Protein AF-Q8WRG1-F1 (afdb_monomer_lite)

Secondary structure (DSSP, 8-state):
----S--HHHHHHHHHHTT--HHHHHHHHHHHHHHHHHHHHHHHHHHHHHHHHHHHHHHHHHHTT-PPPP--PPP-----------------PPP-

Organism: Porcellio scaber (NCBI:txid64697)

Sequence (96 aa):
HTNHYLTRRRRIEMAHALCLTERQIKIWFQNRRMKLKKEIQAIKELNEQEKQAQNQKIQQQAQQSQQPSAAVNSQSMTPSQPGGGTDQTPQNPTQN

Foldseek 3Di:
DPPLDDDPVVLVVVCVVVVHDSVVSVVVSVVVVVVVVVVVVVVVVVVVVVVVVVVVVVVVVVVVPDDDDDPDDDDDDDDDDDDDDDDDDDDDDDDD

Structure (mmCIF, N/CA/C/O backbone):
data_AF-Q8WRG1-F1
#
_entry.id   AF-Q8WRG1-F1
#
loop_
_atom_site.group_PDB
_atom_site.id
_atom_site.type_symbol
_atom_site.label_atom_id
_atom_site.label_alt_id
_atom_site.label_comp_id
_atom_site.label_asym_id
_atom_site.label_entity_id
_atom_site.label_seq_id
_atom_site.pdbx_PDB_ins_code
_atom_site.Cartn_x
_atom_site.Cartn_y
_atom_site.Cartn_z
_atom_site.occupancy
_atom_site.B_iso_or_equiv
_atom_site.auth_seq_id
_atom_site.auth_comp_id
_atom_site.auth_asym_id
_atom_site.auth_atom_id
_atom_site.pdbx_PDB_model_num
ATOM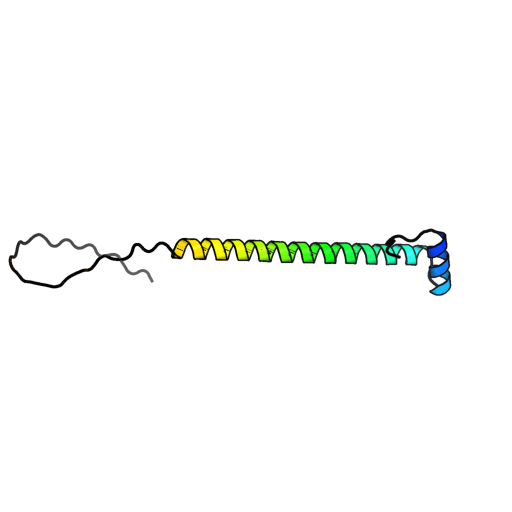 1 N N . HIS A 1 1 ? -1.494 -16.554 -5.318 1.00 45.03 1 HIS A N 1
ATOM 2 C CA . HIS A 1 1 ? -0.291 -15.711 -5.504 1.00 45.03 1 HIS A CA 1
ATOM 3 C C . HIS A 1 1 ? -0.338 -14.498 -4.566 1.00 45.03 1 HIS A C 1
ATOM 5 O O . HIS A 1 1 ? -0.887 -13.475 -4.945 1.00 45.03 1 HIS A O 1
ATOM 11 N N . THR A 1 2 ? 0.204 -14.594 -3.347 1.00 55.91 2 THR A N 1
ATOM 12 C CA . THR A 1 2 ? 0.111 -13.552 -2.289 1.00 55.91 2 THR A CA 1
ATOM 13 C C . THR A 1 2 ? 1.446 -12.853 -1.996 1.00 55.91 2 THR A C 1
ATOM 15 O O . THR A 1 2 ? 1.651 -12.285 -0.927 1.00 55.91 2 THR A O 1
ATOM 18 N N . ASN A 1 3 ? 2.386 -12.863 -2.946 1.00 67.56 3 ASN A N 1
ATOM 19 C CA . ASN A 1 3 ? 3.647 -12.142 -2.783 1.00 67.56 3 ASN A CA 1
ATOM 20 C C . ASN A 1 3 ? 3.408 -10.631 -2.964 1.00 67.56 3 ASN A C 1
ATOM 22 O O . ASN A 1 3 ? 3.273 -10.145 -4.086 1.00 67.56 3 ASN A O 1
ATOM 26 N N . HIS A 1 4 ? 3.349 -9.884 -1.856 1.00 74.62 4 HIS A N 1
ATOM 27 C CA . HIS A 1 4 ? 3.130 -8.426 -1.843 1.00 74.62 4 HIS A CA 1
ATOM 28 C C . HIS A 1 4 ? 4.311 -7.607 -2.401 1.00 74.62 4 HIS A C 1
ATOM 30 O O . HIS A 1 4 ? 4.260 -6.375 -2.436 1.00 74.62 4 HIS A O 1
ATOM 36 N N . TYR A 1 5 ? 5.376 -8.282 -2.836 1.00 88.06 5 TYR A N 1
ATOM 37 C CA . TYR A 1 5 ? 6.595 -7.695 -3.369 1.00 88.06 5 TYR A CA 1
ATOM 38 C C . TYR A 1 5 ? 6.796 -8.124 -4.820 1.00 88.06 5 TYR A C 1
ATOM 40 O O . TYR A 1 5 ? 6.624 -9.289 -5.175 1.00 88.06 5 TYR A O 1
ATOM 48 N N . LEU A 1 6 ? 7.191 -7.170 -5.662 1.00 90.56 6 LEU A N 1
ATOM 49 C CA . LEU A 1 6 ? 7.519 -7.443 -7.056 1.00 90.56 6 LEU A CA 1
ATOM 50 C C . LEU A 1 6 ? 8.998 -7.797 -7.216 1.00 90.56 6 LEU A C 1
ATOM 52 O O . LEU A 1 6 ? 9.880 -7.019 -6.831 1.00 90.56 6 LEU A O 1
ATOM 56 N N . THR A 1 7 ? 9.255 -8.917 -7.890 1.00 93.50 7 THR A N 1
ATOM 57 C CA . THR A 1 7 ? 10.569 -9.234 -8.462 1.00 93.50 7 THR A CA 1
ATOM 58 C C . THR A 1 7 ? 10.920 -8.241 -9.577 1.00 93.50 7 THR A C 1
ATOM 60 O O . THR A 1 7 ? 10.056 -7.514 -10.082 1.00 93.50 7 THR A O 1
ATOM 63 N N . ARG A 1 8 ? 12.198 -8.176 -9.980 1.00 92.81 8 ARG A N 1
ATOM 64 C CA . ARG A 1 8 ? 12.631 -7.262 -11.051 1.00 92.81 8 ARG A CA 1
ATOM 65 C C . ARG A 1 8 ? 11.912 -7.547 -12.372 1.00 92.81 8 ARG A C 1
ATOM 67 O O . ARG A 1 8 ? 11.364 -6.617 -12.949 1.00 92.81 8 ARG A O 1
ATOM 74 N N . ARG A 1 9 ? 11.830 -8.814 -12.792 1.00 94.50 9 ARG A N 1
ATOM 75 C CA . ARG A 1 9 ? 11.175 -9.198 -14.054 1.00 94.50 9 ARG A CA 1
ATOM 76 C C . ARG A 1 9 ? 9.720 -8.731 -14.115 1.00 94.50 9 ARG A C 1
ATOM 78 O O . ARG A 1 9 ? 9.336 -8.031 -15.042 1.00 94.50 9 ARG A O 1
ATOM 85 N N . ARG A 1 10 ? 8.953 -8.998 -13.056 1.00 94.56 10 ARG A N 1
ATOM 86 C CA . ARG A 1 10 ? 7.538 -8.616 -12.990 1.00 94.56 10 ARG A CA 1
ATOM 87 C C . ARG A 1 10 ? 7.323 -7.102 -12.974 1.00 94.56 10 ARG A C 1
ATOM 89 O O . ARG A 1 10 ? 6.323 -6.609 -13.478 1.00 94.56 10 ARG A O 1
ATOM 96 N N . ARG A 1 11 ? 8.266 -6.347 -12.406 1.00 95.25 11 ARG A N 1
ATOM 97 C CA . ARG A 1 11 ? 8.236 -4.879 -12.427 1.00 95.25 11 ARG A CA 1
ATOM 98 C C . ARG A 1 11 ? 8.410 -4.326 -13.837 1.00 95.25 11 ARG A C 1
ATOM 100 O O . ARG A 1 11 ? 7.696 -3.395 -14.182 1.00 95.25 11 ARG A O 1
ATOM 107 N N . ILE A 1 12 ? 9.321 -4.906 -14.618 1.00 96.69 12 ILE A N 1
ATOM 108 C CA . ILE A 1 12 ? 9.548 -4.534 -16.020 1.00 96.69 12 ILE A CA 1
ATOM 109 C C . ILE A 1 12 ? 8.302 -4.861 -16.853 1.00 96.69 12 ILE A C 1
ATOM 111 O O . ILE A 1 12 ? 7.804 -3.997 -17.565 1.00 96.69 12 ILE A O 1
ATOM 115 N N . GLU A 1 13 ? 7.743 -6.064 -16.691 1.00 96.50 13 GLU A N 1
ATOM 116 C CA . GLU A 1 13 ? 6.508 -6.484 -17.373 1.00 96.50 13 GLU A CA 1
ATOM 117 C C . GLU A 1 13 ? 5.352 -5.496 -17.116 1.00 96.50 13 GLU A C 1
ATOM 119 O O . GLU A 1 13 ? 4.705 -5.030 -18.052 1.00 96.50 13 GLU A O 1
ATOM 124 N N . MET A 1 14 ? 5.126 -5.112 -15.854 1.00 95.12 14 MET A N 1
ATOM 125 C CA . MET A 1 14 ? 4.080 -4.145 -15.494 1.00 95.12 14 MET A CA 1
ATOM 126 C C . MET A 1 14 ? 4.380 -2.719 -15.965 1.00 95.12 14 MET A C 1
ATOM 128 O O . MET A 1 14 ? 3.458 -1.999 -16.335 1.00 95.12 14 MET A O 1
ATOM 132 N N . ALA A 1 15 ? 5.647 -2.302 -15.932 1.00 97.38 15 ALA A N 1
ATOM 133 C CA . ALA A 1 15 ? 6.075 -0.994 -16.419 1.00 97.38 15 ALA A CA 1
ATOM 134 C C . ALA A 1 15 ? 5.732 -0.830 -17.906 1.00 97.38 15 ALA A C 1
ATOM 136 O O . ALA A 1 15 ? 5.098 0.152 -18.285 1.00 97.38 15 ALA A O 1
ATOM 137 N N . HIS A 1 16 ? 6.058 -1.836 -18.723 1.00 97.50 16 HIS A N 1
ATOM 138 C CA . HIS A 1 16 ? 5.729 -1.836 -20.148 1.00 97.50 16 HIS A CA 1
ATOM 139 C C . HIS A 1 16 ? 4.219 -1.900 -20.394 1.00 97.50 16 HIS A C 1
ATOM 141 O O . HIS A 1 16 ? 3.70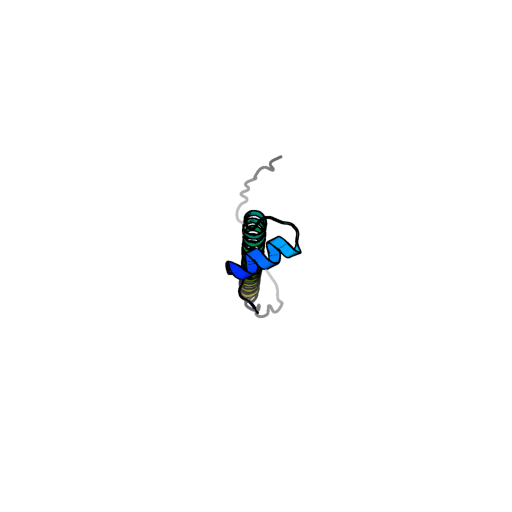5 -1.125 -21.192 1.00 97.50 16 HIS A O 1
ATOM 147 N N . ALA A 1 17 ? 3.496 -2.772 -19.682 1.00 97.44 17 ALA A N 1
ATOM 148 C CA . ALA A 1 17 ? 2.054 -2.935 -19.874 1.00 97.44 17 ALA A CA 1
ATOM 149 C C . ALA A 1 17 ? 1.238 -1.681 -19.511 1.00 97.44 17 ALA A C 1
ATOM 151 O O . ALA A 1 17 ? 0.167 -1.463 -20.066 1.00 97.44 17 ALA A O 1
ATOM 152 N N . LEU A 1 18 ? 1.725 -0.875 -18.563 1.00 96.50 18 LEU A N 1
ATOM 153 C CA . LEU A 1 18 ? 1.027 0.311 -18.057 1.00 96.50 18 LEU A CA 1
ATOM 154 C C . LEU A 1 18 ? 1.610 1.628 -18.584 1.00 96.50 18 LEU A C 1
ATOM 156 O O . LEU A 1 18 ? 1.152 2.688 -18.166 1.00 96.50 18 LEU A O 1
ATOM 160 N N . CYS A 1 19 ? 2.622 1.578 -19.458 1.00 97.31 19 CYS A N 1
ATOM 161 C CA . CYS A 1 19 ? 3.368 2.753 -19.923 1.00 97.31 19 CYS A CA 1
ATOM 162 C C . CYS A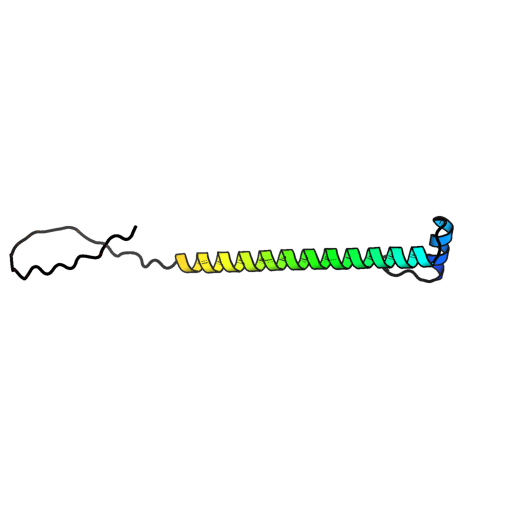 1 19 ? 3.896 3.624 -18.765 1.00 97.31 19 CYS A C 1
ATOM 164 O O . CYS A 1 19 ? 3.857 4.853 -18.810 1.00 97.31 19 CYS A O 1
ATOM 166 N N . LEU A 1 20 ? 4.389 2.979 -17.707 1.00 96.62 20 LEU A N 1
ATOM 167 C CA . LEU A 1 20 ? 4.976 3.628 -16.536 1.00 96.62 20 LEU A CA 1
ATOM 168 C C . LEU A 1 20 ? 6.437 3.218 -16.380 1.00 96.62 20 LEU A C 1
ATOM 170 O O . LEU A 1 20 ? 6.872 2.166 -16.831 1.00 96.62 20 LEU A O 1
ATOM 174 N N 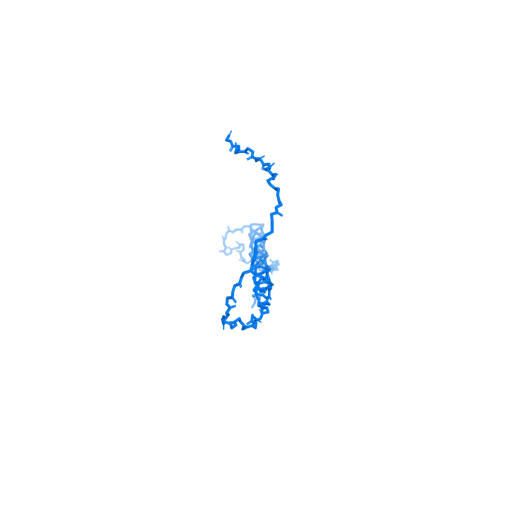. THR A 1 21 ? 7.209 4.019 -15.660 1.00 97.75 21 THR A N 1
ATOM 175 C CA . THR A 1 21 ? 8.582 3.667 -15.295 1.00 97.75 21 THR A CA 1
ATOM 176 C C . THR A 1 21 ? 8.615 2.634 -14.166 1.00 97.75 21 THR A C 1
ATOM 178 O O . THR A 1 21 ? 7.768 2.615 -13.267 1.00 97.75 21 THR A O 1
ATOM 181 N N . GLU A 1 22 ? 9.679 1.830 -14.115 1.00 96.06 22 GLU A N 1
ATOM 182 C CA . GLU A 1 22 ? 9.924 0.891 -13.012 1.00 96.06 22 GLU A CA 1
ATOM 183 C C . GLU A 1 22 ? 9.918 1.572 -11.628 1.00 96.06 22 GLU A C 1
ATOM 185 O O . GLU A 1 22 ? 9.537 0.971 -10.616 1.00 96.06 22 GLU A O 1
ATOM 190 N N . ARG A 1 23 ? 10.335 2.846 -11.579 1.00 96.50 23 ARG A N 1
ATOM 191 C CA . ARG A 1 23 ? 10.301 3.688 -10.378 1.00 96.50 23 ARG A CA 1
ATOM 192 C C . ARG A 1 23 ? 8.866 3.982 -9.943 1.00 96.50 23 ARG A C 1
ATOM 194 O O . ARG A 1 23 ? 8.574 3.838 -8.758 1.00 96.50 23 ARG A O 1
ATOM 201 N N . GLN A 1 24 ? 7.975 4.349 -10.861 1.00 97.31 24 GLN A N 1
ATOM 202 C CA . GLN A 1 24 ? 6.563 4.597 -10.546 1.00 97.31 24 GLN A CA 1
ATOM 203 C C . GLN A 1 24 ? 5.880 3.330 -10.035 1.00 97.31 24 GLN A C 1
ATOM 205 O O . GLN A 1 24 ? 5.224 3.375 -8.997 1.00 97.31 24 GLN A O 1
ATOM 210 N N . ILE A 1 25 ? 6.130 2.180 -10.672 1.00 96.38 25 ILE A N 1
ATOM 211 C CA . ILE A 1 25 ? 5.641 0.884 -10.181 1.00 96.38 25 ILE A CA 1
ATOM 212 C C . ILE A 1 25 ? 6.159 0.616 -8.757 1.00 96.38 25 ILE A C 1
ATOM 214 O O . ILE A 1 25 ? 5.397 0.214 -7.876 1.00 96.38 25 ILE A O 1
ATOM 218 N N . LYS A 1 26 ? 7.441 0.901 -8.480 1.00 94.38 26 LYS A N 1
ATOM 219 C CA . LYS A 1 26 ? 8.028 0.758 -7.134 1.00 94.38 26 LYS A CA 1
ATOM 220 C C . LYS A 1 26 ? 7.307 1.621 -6.093 1.00 94.38 26 LYS A C 1
ATOM 222 O O . LYS A 1 26 ? 6.975 1.109 -5.024 1.00 94.38 26 LYS A O 1
ATOM 227 N N . ILE A 1 27 ? 7.087 2.901 -6.393 1.00 96.44 27 ILE A N 1
ATOM 228 C CA . ILE A 1 27 ? 6.426 3.854 -5.489 1.00 96.44 27 ILE A CA 1
ATOM 229 C C . ILE A 1 27 ? 4.966 3.450 -5.274 1.00 96.44 27 ILE A C 1
ATOM 231 O O . ILE A 1 27 ? 4.500 3.398 -4.139 1.00 96.44 27 ILE A O 1
ATOM 235 N N . TRP A 1 28 ? 4.258 3.069 -6.335 1.00 95.31 28 TRP A N 1
ATOM 236 C CA . TRP A 1 28 ? 2.864 2.645 -6.250 1.00 95.31 28 TRP A CA 1
ATOM 237 C C . TRP A 1 28 ? 2.688 1.427 -5.334 1.00 95.31 28 TRP A C 1
ATOM 239 O O . TRP A 1 28 ? 1.855 1.447 -4.429 1.00 95.31 28 TRP A O 1
ATOM 249 N N . PHE A 1 29 ? 3.534 0.400 -5.477 1.00 94.31 29 PHE A N 1
ATOM 250 C CA . PHE A 1 29 ? 3.495 -0.770 -4.592 1.00 94.31 29 PHE A CA 1
ATOM 251 C C . PHE A 1 29 ? 3.948 -0.455 -3.159 1.00 94.31 29 PHE A C 1
ATOM 253 O O . PHE A 1 29 ? 3.499 -1.112 -2.219 1.00 94.31 29 PHE A O 1
ATOM 260 N N . GLN A 1 30 ? 4.822 0.536 -2.953 1.00 93.81 30 GLN A N 1
ATOM 261 C CA . GLN A 1 30 ? 5.121 1.035 -1.608 1.00 93.81 30 GLN A CA 1
ATOM 262 C C . GLN A 1 30 ? 3.883 1.686 -0.989 1.00 93.81 30 GLN A C 1
ATOM 264 O O . GLN A 1 30 ? 3.475 1.273 0.093 1.00 93.81 30 GLN A O 1
ATOM 269 N N . ASN A 1 31 ? 3.226 2.599 -1.702 1.00 94.81 31 ASN A N 1
ATOM 270 C CA . ASN A 1 31 ? 1.999 3.249 -1.240 1.00 94.81 31 ASN A CA 1
ATOM 271 C C . ASN A 1 31 ? 0.895 2.223 -0.945 1.00 94.81 31 ASN A C 1
ATOM 273 O O . ASN A 1 31 ? 0.247 2.291 0.100 1.00 94.81 31 ASN A O 1
ATOM 277 N N . ARG A 1 32 ? 0.740 1.211 -1.808 1.00 93.31 32 ARG A N 1
ATOM 278 C CA . ARG A 1 32 ? -0.220 0.113 -1.629 1.00 93.31 32 ARG A CA 1
ATOM 279 C C . ARG A 1 32 ? 0.048 -0.685 -0.349 1.00 93.31 32 ARG A C 1
ATOM 281 O O . ARG A 1 32 ? -0.883 -0.924 0.415 1.00 93.31 32 ARG A O 1
ATOM 288 N N . ARG A 1 33 ? 1.307 -1.059 -0.085 1.00 93.19 33 ARG A N 1
ATOM 289 C CA . ARG A 1 33 ? 1.690 -1.778 1.145 1.00 93.19 33 ARG A CA 1
ATOM 290 C C . ARG A 1 33 ? 1.534 -0.913 2.392 1.00 93.19 33 ARG A C 1
ATOM 292 O O . ARG A 1 33 ? 1.073 -1.411 3.414 1.00 93.19 33 ARG A O 1
ATOM 299 N N . MET A 1 34 ? 1.876 0.372 2.313 1.00 92.06 34 MET A N 1
ATOM 300 C CA . MET A 1 34 ? 1.685 1.296 3.432 1.00 92.06 34 MET A CA 1
ATOM 301 C C . MET A 1 34 ? 0.205 1.457 3.783 1.00 92.06 34 MET A C 1
ATOM 303 O O . MET A 1 34 ? -0.127 1.440 4.966 1.00 92.06 34 MET A O 1
ATOM 307 N N . LYS A 1 35 ? -0.680 1.548 2.781 1.00 91.31 35 LYS A N 1
ATOM 308 C CA . LYS A 1 35 ? -2.133 1.594 2.989 1.00 91.31 35 LYS A CA 1
ATOM 309 C C . LYS A 1 35 ? -2.650 0.322 3.664 1.00 91.31 35 LYS A C 1
ATOM 311 O O . LYS A 1 35 ? -3.297 0.427 4.696 1.00 91.31 35 LYS A O 1
ATOM 316 N N . LEU A 1 36 ? -2.263 -0.854 3.166 1.00 88.88 36 LEU A N 1
ATOM 317 C CA . LEU A 1 36 ? -2.643 -2.133 3.776 1.00 88.88 36 LEU A CA 1
ATOM 318 C C . LEU A 1 36 ? -2.189 -2.229 5.240 1.00 88.88 36 LEU A C 1
ATOM 320 O O . LEU A 1 36 ? -2.959 -2.631 6.106 1.00 88.88 36 LEU A O 1
ATOM 324 N N . LYS A 1 37 ? -0.948 -1.820 5.535 1.00 91.44 37 LYS A N 1
ATOM 325 C CA . LYS A 1 37 ? -0.434 -1.809 6.911 1.00 91.44 37 LYS A CA 1
ATOM 326 C C . LYS A 1 37 ? -1.274 -0.906 7.818 1.00 91.44 37 LYS A C 1
ATOM 328 O O . LYS A 1 37 ? -1.579 -1.301 8.937 1.00 91.44 37 LYS A O 1
ATOM 333 N N . LYS A 1 38 ? -1.639 0.289 7.339 1.00 90.62 38 LYS A N 1
ATOM 334 C CA . LYS A 1 38 ? -2.482 1.234 8.085 1.00 90.62 38 LYS A CA 1
ATOM 335 C C . LYS A 1 38 ? -3.888 0.683 8.324 1.00 90.62 38 LYS A C 1
ATOM 337 O O . LYS A 1 38 ? -4.376 0.791 9.436 1.00 90.62 38 LYS A O 1
ATOM 342 N N . GLU A 1 39 ? -4.504 0.064 7.320 1.00 91.06 39 GLU A N 1
ATOM 343 C CA . GLU A 1 39 ? -5.840 -0.537 7.443 1.00 91.06 39 GLU A CA 1
ATOM 344 C C . GLU A 1 39 ? -5.855 -1.686 8.459 1.00 91.06 39 GLU A C 1
ATOM 346 O O . GLU A 1 39 ? -6.706 -1.714 9.343 1.00 91.06 39 GLU A O 1
ATOM 351 N N . ILE A 1 40 ? -4.872 -2.591 8.401 1.00 89.38 40 ILE A N 1
ATOM 352 C CA . ILE A 1 40 ? -4.747 -3.689 9.373 1.00 89.38 40 ILE A CA 1
ATOM 353 C C . ILE A 1 40 ? -4.555 -3.144 10.791 1.00 89.38 40 ILE A C 1
ATOM 355 O O . ILE A 1 40 ? -5.144 -3.665 11.736 1.00 89.38 40 ILE A O 1
ATOM 359 N N . GLN A 1 41 ? -3.728 -2.110 10.947 1.00 88.94 41 GLN A N 1
ATOM 360 C CA . GLN A 1 41 ? -3.475 -1.500 12.247 1.00 88.94 41 GLN A CA 1
ATOM 361 C C . GLN A 1 41 ? -4.731 -0.816 12.806 1.00 88.94 41 GLN A C 1
ATOM 363 O O . GLN A 1 41 ? -5.075 -1.046 13.959 1.00 88.94 41 GLN A O 1
ATOM 368 N N . ALA A 1 42 ? -5.464 -0.072 11.975 1.00 88.94 42 ALA A N 1
ATOM 369 C CA . ALA A 1 42 ? -6.707 0.582 12.379 1.00 88.94 42 ALA A CA 1
ATOM 370 C C . ALA A 1 42 ? -7.773 -0.428 12.839 1.00 88.94 42 ALA A C 1
ATOM 372 O O . ALA A 1 42 ? -8.439 -0.213 13.846 1.00 88.94 42 ALA A O 1
ATOM 373 N N . ILE A 1 43 ? -7.901 -1.567 12.148 1.00 86.19 43 ILE A N 1
ATOM 374 C CA . ILE A 1 43 ? -8.830 -2.637 12.550 1.00 86.19 43 ILE A CA 1
ATOM 375 C C . ILE A 1 43 ? -8.431 -3.234 13.906 1.00 86.19 43 ILE A C 1
ATOM 377 O O . ILE A 1 43 ? -9.292 -3.507 14.739 1.00 86.19 43 ILE A O 1
ATOM 381 N N . LYS A 1 44 ? -7.130 -3.437 14.151 1.00 87.94 44 LYS A N 1
ATOM 382 C CA . LYS A 1 44 ? -6.646 -3.931 15.449 1.00 87.94 44 LYS A CA 1
ATOM 383 C C . LYS A 1 44 ? -6.975 -2.961 16.581 1.00 87.94 44 LYS A C 1
ATOM 385 O O . LYS A 1 44 ? -7.459 -3.403 17.616 1.00 87.94 44 LYS A O 1
ATOM 390 N N . GLU A 1 45 ? -6.749 -1.670 16.361 1.00 86.69 45 GLU A N 1
ATOM 391 C CA . GLU A 1 45 ? -7.019 -0.626 17.353 1.00 86.69 45 GLU A CA 1
ATOM 392 C C . GLU A 1 45 ? -8.514 -0.522 17.688 1.00 86.69 45 GLU A C 1
ATOM 394 O O . GLU A 1 45 ? -8.866 -0.438 18.862 1.00 86.69 45 GLU A O 1
ATOM 399 N N . LEU A 1 46 ? -9.400 -0.612 16.689 1.00 84.44 46 LEU A N 1
ATOM 400 C CA . LEU A 1 46 ? -10.853 -0.627 16.906 1.00 84.44 46 LEU A CA 1
ATOM 401 C C . LEU A 1 46 ? -11.301 -1.832 17.744 1.00 84.44 46 LEU A C 1
ATOM 403 O O . LEU A 1 46 ? -12.009 -1.666 18.734 1.00 84.44 46 LEU A O 1
ATOM 407 N N . ASN A 1 47 ? -10.833 -3.035 17.399 1.00 86.75 47 ASN A N 1
ATOM 408 C CA . ASN A 1 47 ? -11.176 -4.250 18.144 1.00 86.75 47 ASN A CA 1
ATOM 409 C C . ASN A 1 47 ? -10.681 -4.199 19.600 1.00 86.75 47 ASN A C 1
ATOM 411 O O . ASN A 1 47 ? -11.324 -4.728 20.508 1.00 86.75 47 ASN A O 1
ATOM 415 N N . GLU A 1 48 ? -9.525 -3.578 19.839 1.00 84.50 48 GLU A N 1
ATOM 416 C CA . GLU A 1 48 ? -8.974 -3.427 21.183 1.00 84.50 48 GLU A CA 1
ATOM 417 C C . GLU A 1 48 ? -9.780 -2.424 22.021 1.00 84.50 48 GLU A C 1
ATOM 419 O O . GLU A 1 48 ? -10.069 -2.702 23.186 1.00 84.50 48 GLU A O 1
ATOM 424 N N . GLN A 1 49 ? -10.235 -1.321 21.419 1.00 81.62 49 GLN A N 1
ATOM 425 C CA . GLN A 1 49 ? -11.142 -0.368 22.069 1.00 81.62 49 GLN A CA 1
ATOM 426 C C . GLN A 1 49 ? -12.493 -1.003 22.421 1.00 81.62 49 GLN A C 1
ATOM 428 O O . GLN A 1 49 ? -12.972 -0.839 23.545 1.00 81.62 49 GLN A O 1
ATOM 433 N N . GLU A 1 50 ? -13.090 -1.775 21.509 1.00 80.31 50 GLU A N 1
ATOM 434 C CA . GLU A 1 50 ? -14.349 -2.481 21.778 1.00 80.31 50 GLU A CA 1
ATOM 435 C C . GLU A 1 50 ? -14.202 -3.479 22.926 1.00 80.31 50 GLU A C 1
ATOM 437 O O . GLU A 1 50 ? -15.026 -3.497 23.842 1.00 80.31 50 GLU A O 1
ATOM 442 N N . LYS A 1 51 ? -13.115 -4.258 22.938 1.00 83.62 51 LYS A N 1
ATOM 443 C CA . LYS A 1 51 ? -12.837 -5.221 24.009 1.00 83.62 51 LYS A CA 1
ATOM 444 C C . LYS A 1 51 ? -12.648 -4.534 25.365 1.00 83.62 51 LYS A C 1
ATOM 446 O O . LYS A 1 51 ? -13.128 -5.035 26.383 1.00 83.62 51 LYS A O 1
ATOM 451 N N . GLN A 1 52 ? -11.979 -3.381 25.393 1.00 83.44 52 GLN A N 1
ATOM 452 C CA . GLN A 1 52 ? -11.829 -2.579 26.611 1.00 83.44 52 GLN A CA 1
ATOM 453 C C . GLN A 1 52 ? -13.178 -2.039 27.102 1.00 83.44 52 GLN A C 1
ATOM 455 O O . GLN A 1 52 ? -13.483 -2.164 28.288 1.00 83.44 52 GLN A O 1
ATOM 460 N N . ALA A 1 53 ? -14.016 -1.511 26.207 1.00 84.81 53 ALA A N 1
ATOM 461 C CA . ALA A 1 53 ? -15.351 -1.026 26.554 1.00 84.81 53 ALA A CA 1
ATOM 462 C C . ALA A 1 53 ? -16.270 -2.153 27.062 1.00 84.81 53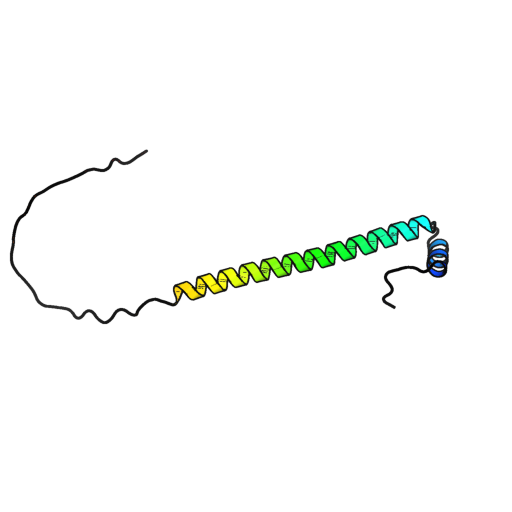 ALA A C 1
ATOM 464 O O . ALA A 1 53 ? -17.017 -1.963 28.023 1.00 84.81 53 ALA A O 1
ATOM 465 N N . GLN A 1 54 ? -16.194 -3.345 26.463 1.00 82.00 54 GLN A N 1
ATOM 466 C CA . GLN A 1 54 ? -16.945 -4.520 26.911 1.00 82.00 54 GLN A CA 1
ATOM 467 C C . GLN A 1 54 ? -16.512 -4.968 28.309 1.00 82.00 54 GLN A C 1
ATOM 469 O O . GLN A 1 54 ? -17.363 -5.185 29.170 1.00 82.00 54 GLN A O 1
ATOM 474 N N . ASN A 1 55 ? -15.203 -5.030 28.566 1.00 81.69 55 ASN A N 1
ATOM 475 C CA . ASN A 1 55 ? -14.676 -5.362 29.889 1.00 81.69 55 ASN A CA 1
ATOM 476 C C . ASN A 1 55 ? -15.105 -4.344 30.956 1.00 81.69 55 ASN A C 1
ATOM 478 O O . ASN A 1 55 ? -15.466 -4.746 32.061 1.00 81.69 55 ASN A O 1
ATOM 482 N N . GLN A 1 56 ? -15.123 -3.048 30.630 1.00 83.38 56 GLN A N 1
ATOM 483 C CA . GLN A 1 56 ? -15.611 -2.015 31.549 1.00 83.38 56 GLN A CA 1
ATOM 484 C C . GLN A 1 56 ? -17.108 -2.176 31.852 1.00 83.38 56 GLN A C 1
ATOM 486 O O . GLN A 1 56 ? -17.506 -2.105 33.014 1.00 83.38 56 GLN A O 1
ATOM 491 N N . LYS A 1 57 ? -17.940 -2.461 30.839 1.00 83.50 57 LYS A N 1
ATOM 492 C CA . LYS A 1 57 ? -19.377 -2.716 31.040 1.00 83.50 57 LYS A CA 1
ATOM 493 C C . LYS A 1 57 ? -19.635 -3.956 31.898 1.00 83.50 57 LYS A C 1
ATOM 495 O O . LYS A 1 57 ? -20.460 -3.900 32.804 1.00 83.50 57 LYS A O 1
ATOM 500 N N . ILE A 1 58 ? -18.913 -5.050 31.651 1.00 81.06 58 ILE A N 1
ATOM 501 C CA . ILE A 1 58 ? -19.043 -6.294 32.428 1.00 81.06 58 ILE A CA 1
ATOM 502 C C . ILE A 1 58 ? -18.635 -6.065 33.892 1.00 81.06 58 ILE A C 1
ATOM 504 O O . ILE A 1 58 ? -19.330 -6.522 34.798 1.00 81.06 58 ILE A O 1
ATOM 508 N N . GLN A 1 59 ? -17.557 -5.315 34.146 1.00 77.38 59 GLN A N 1
ATOM 509 C CA . GLN A 1 59 ? -17.129 -4.986 35.512 1.00 77.38 59 GLN A CA 1
ATOM 510 C C . GLN A 1 59 ? -18.147 -4.116 36.261 1.00 77.38 59 GLN A C 1
ATOM 512 O O . GLN A 1 59 ? -18.406 -4.368 37.437 1.00 77.38 59 GLN A O 1
ATOM 517 N N . GLN A 1 60 ? -18.760 -3.132 35.594 1.00 75.31 60 GLN A N 1
ATOM 518 C CA . GLN A 1 60 ? -19.798 -2.293 36.206 1.00 75.31 60 GLN A CA 1
ATOM 519 C C . GLN A 1 60 ? -21.071 -3.092 36.520 1.00 75.31 60 GLN A C 1
ATOM 521 O O . GLN A 1 60 ? -21.660 -2.928 37.587 1.00 75.31 60 GLN A O 1
ATOM 526 N N . GLN A 1 61 ? -21.472 -4.009 35.637 1.00 74.25 61 GLN A N 1
ATOM 527 C CA . GLN A 1 61 ? -22.669 -4.830 35.837 1.00 74.25 61 GLN A CA 1
ATOM 528 C C . GLN A 1 61 ? -22.486 -5.875 36.957 1.00 74.25 61 GLN A C 1
ATOM 530 O O . GLN A 1 61 ? -23.419 -6.152 37.714 1.00 74.25 61 GLN A O 1
ATOM 535 N N . ALA A 1 62 ? -21.266 -6.394 37.137 1.00 67.69 62 ALA A N 1
ATOM 536 C CA . ALA A 1 62 ? -20.934 -7.306 38.233 1.00 67.69 62 ALA A CA 1
ATOM 537 C C . ALA A 1 62 ? -20.996 -6.640 39.625 1.00 67.69 62 ALA A C 1
ATOM 539 O O . ALA A 1 62 ? -21.303 -7.312 40.608 1.00 67.69 62 ALA A O 1
ATOM 540 N N . GLN A 1 63 ? -20.757 -5.327 39.726 1.00 61.72 63 GLN A N 1
ATOM 541 C CA . GLN A 1 63 ? -20.817 -4.599 41.003 1.00 61.72 63 GLN A CA 1
ATOM 542 C C . GLN A 1 63 ? -22.252 -4.290 41.460 1.00 61.72 63 GLN A C 1
ATOM 544 O O . GLN A 1 63 ? -22.496 -4.167 42.656 1.00 61.72 63 GLN A O 1
ATOM 549 N N . GLN A 1 64 ? -23.226 -4.234 40.545 1.00 57.97 64 GLN A N 1
ATOM 550 C CA . GLN A 1 64 ? -24.626 -3.934 40.883 1.00 57.97 64 GLN A CA 1
ATOM 551 C C . GLN A 1 64 ? -25.426 -5.162 41.366 1.00 57.97 64 GLN A C 1
ATOM 553 O O . GLN A 1 64 ? -26.550 -5.023 41.842 1.00 57.97 64 GLN A O 1
ATOM 558 N N . SER A 1 65 ? -24.846 -6.365 41.280 1.00 52.72 65 SER A N 1
ATOM 559 C CA . SER A 1 65 ? -25.513 -7.635 41.617 1.00 52.72 65 SER A CA 1
ATOM 560 C C . SER A 1 65 ? -25.408 -8.034 43.098 1.00 52.72 65 SER A C 1
ATOM 562 O O . SER A 1 65 ? -25.943 -9.067 43.490 1.00 52.72 65 SER A O 1
ATOM 564 N N . GLN A 1 66 ? -24.741 -7.240 43.940 1.00 55.50 66 GLN A N 1
ATOM 565 C CA . GLN A 1 66 ? -24.704 -7.447 45.392 1.00 55.50 66 GLN A CA 1
ATOM 566 C C . GLN A 1 66 ? -25.636 -6.446 46.093 1.00 55.50 66 GLN A C 1
ATOM 568 O O . GLN A 1 66 ? -25.183 -5.473 46.686 1.00 55.50 66 GLN A O 1
ATOM 573 N N . GLN A 1 67 ? -26.951 -6.680 46.031 1.00 48.41 67 GLN A N 1
ATOM 574 C CA . GLN A 1 67 ? -27.855 -6.196 47.081 1.00 48.41 67 GLN A CA 1
ATOM 575 C C . GLN A 1 67 ? -28.090 -7.341 48.079 1.00 48.41 67 GLN A C 1
ATOM 577 O O . GLN A 1 67 ? -28.589 -8.393 47.670 1.00 48.41 67 GLN A O 1
ATOM 582 N N . PRO A 1 68 ? -27.766 -7.186 49.375 1.00 54.88 68 PRO A N 1
ATOM 583 C CA . PRO A 1 68 ? -28.275 -8.093 50.392 1.00 54.88 68 PRO A CA 1
ATOM 584 C C . PRO A 1 68 ? -29.800 -7.929 50.464 1.00 54.88 68 PRO A C 1
ATOM 586 O O . PRO A 1 68 ? -30.310 -6.825 50.647 1.00 54.88 68 PRO A O 1
ATOM 589 N N . SER A 1 69 ? -30.534 -9.027 50.272 1.00 48.16 69 SER A N 1
ATOM 590 C CA . SER A 1 69 ? -31.995 -9.047 50.383 1.00 48.16 69 SER A CA 1
ATOM 591 C C . SER A 1 69 ? -32.423 -8.643 51.793 1.00 48.16 69 SER A C 1
ATOM 593 O O . SER A 1 69 ? -32.009 -9.252 52.779 1.00 48.16 69 SER A O 1
ATOM 595 N N . ALA A 1 70 ? -33.258 -7.609 51.873 1.00 52.81 70 ALA A N 1
ATOM 596 C CA . ALA A 1 70 ? -33.892 -7.148 53.096 1.00 52.81 70 ALA A CA 1
ATOM 597 C C . ALA A 1 70 ? -34.761 -8.261 53.709 1.00 52.81 70 ALA A C 1
ATOM 599 O O . ALA A 1 70 ? -35.743 -8.700 53.109 1.00 52.81 70 ALA A O 1
ATOM 600 N N . ALA A 1 71 ? -34.419 -8.699 54.922 1.00 53.91 71 ALA A N 1
ATOM 601 C CA . ALA A 1 71 ? -35.282 -9.554 55.725 1.00 53.91 71 ALA A CA 1
ATOM 602 C C . ALA A 1 71 ? -36.367 -8.701 56.412 1.00 53.91 71 ALA A C 1
ATOM 604 O O . ALA A 1 71 ? -36.092 -7.966 57.353 1.00 53.91 71 ALA A O 1
ATOM 605 N N . VAL A 1 72 ? -37.585 -8.795 55.866 1.00 54.41 72 VAL A N 1
ATOM 606 C CA . VAL A 1 72 ? -38.910 -8.786 56.521 1.00 54.41 72 VAL A CA 1
ATOM 607 C C . VAL A 1 72 ? -39.075 -7.880 57.753 1.00 54.41 72 VAL A C 1
ATOM 609 O O . VAL A 1 72 ? -38.786 -8.255 58.885 1.00 54.41 72 VAL A O 1
ATOM 612 N N . ASN A 1 73 ? -39.679 -6.711 57.523 1.00 58.00 73 ASN A N 1
ATOM 613 C CA . ASN A 1 73 ? -40.293 -5.882 58.558 1.00 58.00 73 ASN A CA 1
ATOM 614 C C . ASN A 1 73 ? -41.772 -6.278 58.720 1.00 58.00 73 ASN A C 1
ATOM 616 O O . ASN A 1 73 ? -42.552 -6.146 57.774 1.00 58.00 73 ASN A O 1
ATOM 620 N N . SER A 1 74 ? -42.148 -6.746 59.912 1.00 52.47 74 SER A N 1
ATOM 621 C CA . SER A 1 74 ? -43.538 -7.026 60.297 1.00 52.47 74 SER A CA 1
ATOM 622 C C . SER A 1 74 ? -44.046 -5.886 61.187 1.00 52.47 74 SER A C 1
ATOM 624 O O . SER A 1 74 ? -43.505 -5.653 62.263 1.00 52.47 74 SER A O 1
ATOM 626 N N . GLN A 1 75 ? -45.085 -5.183 60.732 1.00 49.53 75 GLN A N 1
ATOM 627 C CA . GLN A 1 75 ? -45.945 -4.286 61.531 1.00 49.53 75 GLN A CA 1
ATOM 628 C C . GLN A 1 75 ? -46.537 -5.080 62.727 1.00 49.53 75 GLN A C 1
ATOM 630 O O . GLN A 1 75 ? -46.721 -6.284 62.587 1.00 49.53 75 GLN A O 1
ATOM 635 N N . SER A 1 76 ? -46.921 -4.589 63.913 1.00 51.22 76 SER A N 1
ATOM 636 C CA . SER A 1 76 ? -47.105 -3.269 64.545 1.00 51.22 76 SER A CA 1
ATOM 637 C C . SER A 1 76 ? -47.543 -3.505 66.010 1.00 51.22 76 SER A C 1
ATOM 639 O O . SER A 1 76 ? -48.338 -4.417 66.220 1.00 51.22 76 SER A O 1
ATOM 641 N N . MET A 1 77 ? -47.162 -2.663 66.982 1.00 47.34 77 MET A N 1
ATOM 642 C CA . MET A 1 77 ? -48.074 -2.105 68.009 1.00 47.34 77 MET A CA 1
ATOM 643 C C . MET A 1 77 ? -47.387 -1.013 68.859 1.00 47.34 77 MET A C 1
ATOM 645 O O . MET A 1 77 ? -46.177 -1.003 69.037 1.00 47.34 77 MET A O 1
ATOM 649 N N . THR A 1 78 ? -48.214 -0.057 69.276 1.00 59.69 78 THR A N 1
ATOM 650 C CA . THR A 1 78 ? -48.023 1.302 69.833 1.00 59.69 78 THR A CA 1
ATOM 651 C C . THR A 1 78 ? -47.680 1.328 71.355 1.00 59.69 78 THR A C 1
ATOM 653 O O . THR A 1 78 ? -47.430 0.265 71.912 1.00 59.69 78 THR A O 1
ATOM 656 N N . PRO A 1 79 ? -47.789 2.456 72.113 1.00 65.94 79 PRO A N 1
ATOM 657 C CA . PRO A 1 79 ? -46.985 3.697 72.129 1.00 65.94 79 PRO A CA 1
ATOM 658 C C . PRO A 1 79 ? -46.488 4.101 73.560 1.00 65.94 79 PRO A C 1
ATOM 660 O O . PRO A 1 79 ? -46.860 3.475 74.548 1.00 65.94 79 PRO A O 1
ATOM 663 N N . SER A 1 80 ? -45.793 5.254 73.667 1.00 45.41 80 SER A N 1
ATOM 664 C CA . SER A 1 80 ? -45.712 6.201 74.824 1.00 45.41 80 SER A CA 1
ATOM 665 C C . SER A 1 80 ? -44.369 6.318 75.570 1.00 45.41 80 SER A C 1
ATOM 667 O O . SER A 1 80 ? -44.035 5.455 76.369 1.00 45.41 80 SER A O 1
ATOM 669 N N . GLN A 1 81 ? -43.664 7.451 75.422 1.00 53.75 81 GLN A N 1
ATOM 670 C CA . GLN A 1 81 ? -43.524 8.501 76.459 1.00 53.75 81 GLN A CA 1
ATOM 671 C C . GLN A 1 81 ? -42.556 9.631 76.029 1.00 53.75 81 GLN A C 1
ATOM 673 O O . GLN A 1 81 ? -41.687 9.401 75.189 1.00 53.75 81 GLN A O 1
ATOM 678 N N . PRO A 1 82 ? -42.710 10.856 76.581 1.00 61.91 82 PRO A N 1
ATOM 679 C CA . PRO A 1 82 ? -41.955 12.043 76.190 1.00 61.91 82 PRO A CA 1
ATOM 680 C C . PRO A 1 82 ? -40.713 12.247 77.075 1.00 61.91 82 PRO A C 1
ATOM 682 O O . PRO A 1 82 ? -40.763 12.047 78.286 1.00 61.91 82 PRO A O 1
ATOM 685 N N . GLY A 1 83 ? -39.612 12.717 76.494 1.00 44.50 83 GLY A N 1
ATOM 686 C CA . GLY A 1 83 ? -38.421 13.133 77.237 1.00 44.50 83 GLY A CA 1
ATOM 687 C C . GLY A 1 83 ? -37.665 14.180 76.436 1.00 44.50 83 GLY A C 1
ATOM 688 O O . GLY A 1 83 ? -37.192 13.890 75.343 1.00 44.50 83 GLY A O 1
ATOM 689 N N . GLY A 1 84 ? -37.656 15.415 76.939 1.00 47.50 84 GLY A N 1
ATOM 690 C CA . GLY A 1 84 ? -37.121 16.586 76.254 1.00 47.50 84 GLY A CA 1
ATOM 691 C C . GLY A 1 84 ? -35.605 16.596 76.084 1.00 47.50 84 GLY A C 1
ATOM 692 O O . GLY A 1 84 ? -34.883 15.771 76.636 1.00 47.50 84 GLY A O 1
ATOM 693 N N . GLY A 1 85 ? -35.130 17.594 75.342 1.00 49.59 85 GLY A N 1
ATOM 694 C CA . GLY A 1 85 ? -33.699 17.834 75.214 1.00 49.59 85 GLY A CA 1
ATOM 695 C C . GLY A 1 85 ? -33.324 18.665 74.002 1.00 49.59 85 GLY A C 1
ATOM 696 O O . GLY A 1 85 ? -32.915 18.119 72.990 1.00 49.59 85 GLY A O 1
ATOM 697 N N . THR A 1 86 ? -33.434 19.981 74.175 1.00 60.12 86 THR A N 1
ATOM 698 C CA . THR A 1 86 ? -32.566 21.017 73.589 1.00 60.12 86 THR A CA 1
ATOM 699 C C . THR A 1 86 ? -32.477 21.137 72.067 1.00 60.12 86 THR A C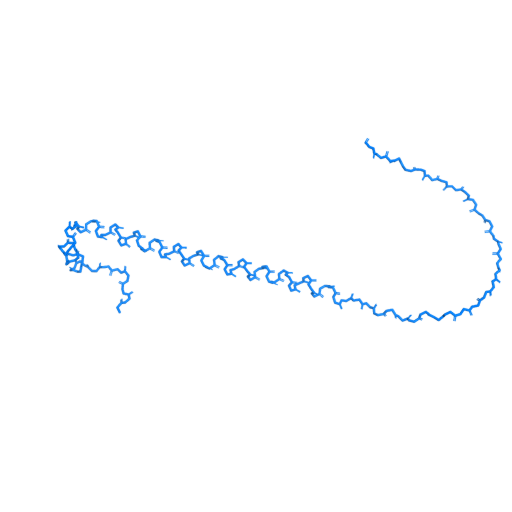 1
ATOM 701 O O . THR A 1 86 ? -31.736 20.435 71.385 1.00 60.12 86 THR A O 1
ATOM 704 N N . ASP A 1 87 ? -33.174 22.171 71.602 1.00 53.66 87 ASP A N 1
ATOM 705 C CA . ASP A 1 87 ? -32.870 22.994 70.437 1.00 53.66 87 ASP A CA 1
ATOM 706 C C . ASP A 1 87 ? -31.368 23.316 70.328 1.00 53.66 87 ASP A C 1
ATOM 708 O O . ASP A 1 87 ? -30.768 23.869 71.255 1.00 53.66 87 ASP A O 1
ATOM 712 N N . GLN A 1 88 ? -30.762 22.979 69.187 1.00 54.75 88 GLN A N 1
ATOM 713 C CA . GLN A 1 88 ? -29.581 23.689 68.710 1.00 54.75 88 GLN A CA 1
ATOM 714 C C . GLN A 1 88 ? -29.496 23.602 67.184 1.00 54.75 88 GLN A C 1
ATOM 716 O O . GLN A 1 88 ? -29.139 22.587 66.590 1.00 54.75 88 GLN A O 1
ATOM 721 N N . THR A 1 89 ? -29.881 24.711 66.561 1.00 68.88 89 THR A N 1
ATOM 722 C CA . THR A 1 89 ? -29.765 24.975 65.126 1.00 68.88 89 THR A CA 1
ATOM 723 C C . THR A 1 89 ? -28.290 25.171 64.752 1.00 68.88 89 THR A C 1
ATOM 725 O O . THR A 1 89 ? -27.551 25.807 65.505 1.00 68.88 89 THR A O 1
ATOM 728 N N . PRO A 1 90 ? -27.864 24.739 63.555 1.00 58.44 90 PRO A N 1
ATOM 729 C CA . PRO A 1 90 ? -27.149 25.700 62.719 1.00 58.44 90 PRO A CA 1
ATOM 730 C C . PRO A 1 90 ? -27.644 25.712 61.268 1.00 58.44 90 PRO A C 1
ATOM 732 O O . PRO A 1 90 ? -27.803 24.684 60.612 1.00 58.44 90 PRO A O 1
ATOM 735 N N . GLN A 1 91 ? -27.866 26.931 60.778 1.00 63.06 91 GLN A N 1
ATOM 736 C CA . GLN A 1 91 ? -28.126 27.268 59.383 1.00 63.06 91 GLN A CA 1
ATOM 737 C C . GLN A 1 91 ? -26.858 27.054 58.541 1.00 63.06 91 GLN A C 1
ATOM 739 O O . GLN A 1 91 ? -25.754 27.339 59.003 1.00 63.06 91 GLN A O 1
ATOM 744 N N . ASN A 1 92 ? -27.021 26.631 57.286 1.00 50.06 92 ASN A N 1
ATOM 745 C CA . ASN A 1 92 ? -25.977 26.709 56.263 1.00 50.06 92 ASN A CA 1
ATOM 746 C C . ASN A 1 92 ? -26.520 27.533 55.074 1.00 50.06 92 ASN A C 1
ATOM 748 O O . ASN A 1 92 ? -27.635 27.248 54.627 1.00 50.06 92 ASN A O 1
ATOM 752 N N . PRO A 1 93 ? -25.811 28.581 54.609 1.00 67.44 93 PRO A N 1
ATOM 753 C CA . PRO A 1 93 ? -26.304 29.491 53.579 1.00 67.44 93 PRO A CA 1
ATOM 754 C C . PRO A 1 93 ? -26.401 28.849 52.190 1.00 67.44 93 PRO A C 1
ATOM 756 O O . PRO A 1 93 ? -25.477 28.202 51.702 1.00 67.44 93 PRO A O 1
ATOM 759 N N . THR A 1 94 ? -27.514 29.128 51.515 1.00 70.62 94 THR A N 1
ATOM 760 C CA . THR A 1 94 ? -27.669 28.969 50.068 1.00 70.62 94 THR A CA 1
ATOM 761 C C . THR A 1 94 ? -26.684 29.897 49.351 1.00 70.62 94 THR A C 1
ATOM 763 O O . THR A 1 94 ? -26.761 31.114 49.512 1.00 70.62 94 THR A O 1
ATOM 766 N N . GLN A 1 95 ? -25.772 29.333 48.557 1.00 58.53 95 GLN A N 1
ATOM 767 C CA . GLN A 1 95 ? -25.011 30.085 47.557 1.00 58.53 95 GLN A CA 1
ATOM 768 C C . GLN A 1 95 ? -25.877 30.319 46.314 1.00 58.53 95 GLN A C 1
ATOM 770 O O . GLN A 1 95 ? -26.514 29.389 45.816 1.00 58.53 95 GLN A O 1
ATOM 775 N N . ASN A 1 96 ? -25.858 31.553 45.816 1.00 56.03 96 ASN A N 1
ATOM 776 C CA . ASN A 1 96 ? -26.111 31.910 44.423 1.00 56.03 96 ASN A CA 1
ATOM 777 C C . ASN A 1 96 ? -24.918 32.747 43.959 1.00 56.03 96 ASN A C 1
ATOM 779 O O . ASN A 1 96 ? -24.537 33.651 44.741 1.00 56.03 96 ASN A O 1
#

pLDDT: mean 76.47, std 17.94, range [44.5, 97.75]

InterPro domains:
  IPR001356 Homeodomain [PF00046] (2-38)
  IPR001356 Homeodomain [PS50071] (1-39)
  IPR001356 Homeodomain [SM00389] (1-43)
  IPR001356 Homeodomain [cd00086] (1-39)
  IPR009057 Homedomain-like superfamily [SSF46689] (2-38)
  IPR017970 Homeobox, conserved site [PS00027] (14-37)
  IPR020479 Homeodomain, metazoa [PR00024] (3-14)
  IPR020479 Homeodomain, metazoa [PR00024] (18-28)
  IPR020479 Homeodomain, metazoa [PR00024] (28-37)
  IPR050296 Antennapedia-type homeobox [PTHR45659] (1-55)

Radius of gyration: 37.35 Å; chains: 1; bounding box: 61×48×97 Å